Protein AF-A0A960TWD6-F1 (afdb_monomer_lite)

Radius of gyration: 22.75 Å; chains: 1; bounding box: 69×31×79 Å

Secondary structure (DSSP, 8-state):
------------S----HHHHHHHHHTT--HHHHHHHHHHHHHHHHHHHHTT-HHHHHHHHHHHHHHHHHHHHTB--TTT-TTSSSHHHHTT-BBSSSS---B-HHHHHHHHHHHHHHHHHHHHHHHS-TT------------------

Structure (mmCIF, N/CA/C/O backbone):
data_AF-A0A960TWD6-F1
#
_entry.id   AF-A0A960TWD6-F1
#
loop_
_atom_site.group_PDB
_atom_site.id
_atom_site.type_symbol
_atom_site.label_atom_id
_atom_site.label_alt_id
_atom_site.label_comp_id
_atom_site.label_asym_id
_atom_site.label_entity_id
_atom_site.label_seq_id
_atom_site.pdbx_PDB_ins_code
_atom_site.Cartn_x
_atom_site.Cartn_y
_atom_site.Cartn_z
_atom_site.occupancy
_atom_site.B_iso_or_equiv
_atom_site.auth_seq_id
_atom_site.auth_comp_id
_atom_site.auth_asym_id
_atom_site.auth_atom_id
_atom_site.pdbx_PDB_model_num
ATOM 1 N N . MET A 1 1 ? 44.270 4.615 -23.875 1.00 39.31 1 MET A N 1
ATOM 2 C CA . MET A 1 1 ? 43.101 4.707 -24.775 1.00 39.31 1 MET A CA 1
ATOM 3 C C . MET A 1 1 ? 41.849 4.810 -23.915 1.00 39.31 1 MET A C 1
ATOM 5 O O . MET A 1 1 ? 41.380 3.803 -23.404 1.00 39.31 1 MET A O 1
ATOM 9 N N . THR A 1 2 ? 41.386 6.029 -23.644 1.00 43.50 2 THR A N 1
ATOM 10 C CA . THR A 1 2 ? 40.203 6.303 -22.815 1.00 43.50 2 THR A CA 1
ATOM 11 C C . THR A 1 2 ? 38.961 6.312 -23.700 1.00 43.50 2 THR A C 1
ATOM 13 O O . THR A 1 2 ? 38.831 7.115 -24.619 1.00 43.50 2 THR A O 1
ATOM 16 N N . ASN A 1 3 ? 38.069 5.356 -23.457 1.00 44.94 3 ASN A N 1
ATOM 17 C CA . ASN A 1 3 ? 36.861 5.142 -24.242 1.00 44.94 3 ASN A CA 1
ATOM 18 C C . ASN A 1 3 ? 35.744 6.076 -23.737 1.00 44.94 3 ASN A C 1
ATOM 20 O O . ASN A 1 3 ? 34.896 5.674 -22.943 1.00 44.94 3 ASN A O 1
ATOM 24 N N . SER A 1 4 ? 35.778 7.345 -24.151 1.00 49.03 4 SER A N 1
ATOM 25 C CA . SER A 1 4 ? 34.688 8.295 -23.904 1.00 49.03 4 SER A CA 1
ATOM 26 C C . SER A 1 4 ? 33.572 8.065 -24.916 1.00 49.03 4 SER A C 1
ATOM 28 O O . SER A 1 4 ? 33.655 8.511 -26.058 1.00 49.03 4 SER A O 1
ATOM 30 N N . ARG A 1 5 ? 32.508 7.376 -24.497 1.00 37.62 5 ARG A N 1
ATOM 31 C CA . ARG A 1 5 ? 31.254 7.368 -25.258 1.00 37.62 5 ARG A CA 1
ATOM 32 C C . ARG A 1 5 ? 30.507 8.686 -25.017 1.00 37.62 5 ARG A C 1
ATOM 34 O O . ARG A 1 5 ? 30.364 9.081 -23.858 1.00 37.62 5 ARG A O 1
ATOM 41 N N . PRO A 1 6 ? 30.005 9.358 -26.065 1.00 44.00 6 PRO A N 1
ATOM 42 C CA . PRO A 1 6 ? 29.188 10.550 -25.901 1.00 44.00 6 PRO A CA 1
ATOM 43 C C . PRO A 1 6 ? 27.849 10.171 -25.258 1.00 44.00 6 PRO A C 1
ATOM 45 O O . PRO A 1 6 ? 27.172 9.242 -25.700 1.00 44.00 6 PRO A O 1
ATOM 48 N N . ARG A 1 7 ? 27.466 10.889 -24.199 1.00 39.75 7 ARG A N 1
ATOM 49 C CA . ARG A 1 7 ? 26.112 10.817 -23.644 1.00 39.75 7 ARG A CA 1
ATOM 50 C C . ARG A 1 7 ? 25.201 11.646 -24.542 1.00 39.75 7 ARG A C 1
ATOM 52 O O . ARG A 1 7 ? 25.320 12.866 -24.583 1.00 39.75 7 ARG A O 1
ATOM 59 N N . ILE A 1 8 ? 24.321 10.972 -25.274 1.00 36.53 8 ILE A N 1
ATOM 60 C CA . ILE A 1 8 ? 23.234 11.615 -26.010 1.00 36.53 8 ILE A CA 1
ATOM 61 C C . ILE A 1 8 ? 22.225 12.095 -24.965 1.00 36.53 8 ILE A C 1
ATOM 63 O O . ILE A 1 8 ? 21.511 11.294 -24.366 1.00 36.53 8 ILE A O 1
ATOM 67 N N . GLY A 1 9 ? 22.226 13.401 -24.700 1.00 37.97 9 GLY A N 1
ATOM 68 C CA . GLY A 1 9 ? 21.193 14.057 -23.910 1.00 37.97 9 GLY A CA 1
ATOM 69 C C . GLY A 1 9 ? 19.891 14.061 -24.701 1.00 37.97 9 GLY A C 1
ATOM 70 O O . GLY A 1 9 ? 19.792 14.710 -25.740 1.00 37.97 9 GLY A O 1
ATOM 71 N N . MET A 1 10 ? 18.907 13.308 -24.222 1.00 35.38 10 MET A N 1
ATOM 72 C CA . MET A 1 10 ? 17.555 13.311 -24.763 1.00 35.38 10 MET A CA 1
ATOM 73 C C . MET A 1 10 ? 16.863 14.606 -24.314 1.00 35.38 10 MET A C 1
ATOM 75 O O . MET A 1 10 ? 16.332 14.703 -23.213 1.00 35.38 10 MET A O 1
ATOM 79 N N . LEU A 1 11 ? 16.933 15.633 -25.161 1.00 43.56 11 LEU A N 1
ATOM 80 C CA . LEU A 1 11 ? 16.150 16.862 -25.043 1.00 43.56 11 LEU A CA 1
ATOM 81 C C . LEU A 1 11 ? 14.730 16.577 -25.544 1.00 43.56 11 LEU A C 1
ATOM 83 O O . LEU A 1 11 ? 14.501 16.514 -26.750 1.00 43.56 11 LEU A O 1
ATOM 87 N N . GLY A 1 12 ? 13.775 16.390 -24.633 1.00 34.56 12 GLY A N 1
ATOM 88 C CA . GLY A 1 12 ? 12.375 16.217 -25.014 1.00 34.56 12 GLY A CA 1
ATOM 89 C C . GLY A 1 12 ? 11.406 16.131 -23.837 1.00 34.56 12 GLY A C 1
ATOM 90 O O . GLY A 1 12 ? 11.246 15.067 -23.260 1.00 34.56 12 GLY A O 1
ATOM 91 N N . ALA A 1 13 ? 10.724 17.254 -23.581 1.00 38.16 13 ALA A N 1
ATOM 92 C CA . ALA A 1 13 ? 9.470 17.420 -22.835 1.00 38.16 13 ALA A CA 1
ATOM 93 C C . ALA A 1 13 ? 9.457 17.127 -21.314 1.00 38.16 13 ALA A C 1
ATOM 95 O O . ALA A 1 13 ? 9.292 15.997 -20.873 1.00 38.16 13 ALA A O 1
ATOM 96 N N . GLY A 1 14 ? 9.463 18.211 -20.524 1.00 36.97 14 GLY A N 1
ATOM 97 C CA . GLY A 1 14 ? 8.966 18.237 -19.142 1.00 36.97 14 GLY A CA 1
ATOM 98 C C . GLY A 1 14 ? 10.048 18.486 -18.095 1.00 36.97 14 GLY A C 1
ATOM 99 O O . GLY A 1 14 ? 10.705 17.560 -17.639 1.00 36.97 14 GLY A O 1
ATOM 100 N N . PHE A 1 15 ? 10.207 19.745 -17.679 1.00 37.00 15 PHE A N 1
ATOM 101 C CA . PHE A 1 15 ? 11.038 20.145 -16.540 1.00 37.00 15 PHE A CA 1
ATOM 102 C C . PHE A 1 15 ? 10.472 19.577 -15.223 1.00 37.00 15 PHE A C 1
ATOM 104 O O . PHE A 1 15 ? 9.804 20.275 -14.468 1.00 37.00 15 PHE A O 1
ATOM 111 N N . ILE A 1 16 ? 10.763 18.315 -14.918 1.00 46.84 16 ILE A N 1
ATOM 112 C CA . ILE A 1 16 ? 10.910 17.866 -13.534 1.00 46.84 16 ILE A CA 1
ATOM 113 C C . ILE A 1 16 ? 12.417 17.835 -13.308 1.00 46.84 16 ILE A C 1
ATOM 115 O O . ILE A 1 16 ? 13.098 16.917 -13.748 1.00 46.84 16 ILE A O 1
ATOM 119 N N . SER A 1 17 ? 12.937 18.914 -12.719 1.00 42.31 17 SER A N 1
ATOM 120 C CA . SER A 1 17 ? 14.355 19.067 -12.372 1.00 42.31 17 SER A CA 1
ATOM 121 C C . SER A 1 17 ? 14.893 17.802 -11.693 1.00 42.31 17 SER A C 1
ATOM 123 O O . SER A 1 17 ? 14.213 17.244 -10.829 1.00 42.31 17 SER A O 1
ATOM 125 N N . ASP A 1 18 ? 16.121 17.388 -12.020 1.00 46.88 18 ASP A N 1
ATOM 126 C CA . ASP A 1 18 ? 16.826 16.258 -11.389 1.00 46.88 18 ASP A CA 1
ATOM 127 C C . ASP A 1 18 ? 16.836 16.346 -9.846 1.00 46.88 18 ASP A C 1
ATOM 129 O O . ASP A 1 18 ? 16.902 15.327 -9.153 1.00 46.88 18 ASP A O 1
ATOM 133 N N . TYR A 1 19 ? 16.679 17.552 -9.285 1.00 42.12 19 TYR A N 1
ATOM 134 C CA . TYR A 1 19 ? 16.496 17.797 -7.849 1.00 42.12 19 TYR A CA 1
ATOM 135 C C . TYR A 1 19 ? 15.191 17.223 -7.274 1.00 42.12 19 TYR A C 1
ATOM 137 O O . TYR A 1 19 ? 15.162 16.787 -6.126 1.00 42.12 19 TYR A O 1
ATOM 145 N N . HIS A 1 20 ? 14.105 17.192 -8.046 1.00 54.78 20 HIS A N 1
ATOM 146 C CA . HIS A 1 20 ? 12.841 16.595 -7.612 1.00 54.78 20 HIS A CA 1
ATOM 147 C C . HIS A 1 20 ? 12.889 15.068 -7.659 1.00 54.78 20 HIS A C 1
ATOM 149 O O . HIS A 1 20 ? 12.340 14.415 -6.777 1.00 54.78 20 HIS A O 1
ATOM 155 N N . LEU A 1 21 ? 13.568 14.496 -8.656 1.00 53.09 21 LEU A N 1
ATOM 156 C CA . LEU A 1 21 ? 13.713 13.045 -8.800 1.00 53.09 21 LEU A CA 1
ATOM 157 C C . LEU A 1 21 ? 14.619 12.471 -7.701 1.00 53.09 21 LEU A C 1
ATOM 159 O O . LEU A 1 21 ? 14.235 11.522 -7.018 1.00 53.09 21 LEU A O 1
ATOM 163 N N . SER A 1 22 ? 15.771 13.110 -7.470 1.00 55.69 22 SER A N 1
ATOM 164 C CA . SER A 1 22 ? 16.664 12.776 -6.354 1.00 55.69 22 SER A CA 1
ATOM 165 C C . SER A 1 22 ? 15.997 13.022 -5.002 1.00 55.69 22 SER A C 1
ATOM 167 O O . SER A 1 22 ? 16.068 12.154 -4.138 1.00 55.69 22 SER A O 1
ATOM 169 N N . GLY A 1 23 ? 15.263 14.128 -4.842 1.00 59.22 23 GLY A N 1
ATOM 170 C CA . GLY A 1 23 ? 14.480 14.414 -3.641 1.00 59.22 23 GLY A CA 1
ATOM 171 C C . GLY A 1 23 ? 13.393 13.375 -3.348 1.00 59.22 23 GLY A C 1
ATOM 172 O O . GLY A 1 23 ? 13.203 13.023 -2.192 1.00 59.22 23 GLY A O 1
ATOM 173 N N . LEU A 1 24 ? 12.716 12.827 -4.364 1.00 57.75 24 LEU A N 1
ATOM 174 C CA . LEU A 1 24 ? 11.712 11.765 -4.190 1.00 57.75 24 LEU A CA 1
ATOM 175 C C . LEU A 1 24 ? 12.337 10.443 -3.726 1.00 57.75 24 LEU A C 1
ATOM 177 O O . LEU A 1 24 ? 11.789 9.785 -2.842 1.00 57.75 24 LEU A O 1
ATOM 181 N N . GLN A 1 25 ? 13.495 10.072 -4.277 1.00 58.44 25 GLN A N 1
ATOM 182 C CA . GLN A 1 25 ? 14.250 8.911 -3.796 1.00 58.44 25 GLN A CA 1
ATOM 183 C C . GLN A 1 25 ? 14.798 9.140 -2.382 1.00 58.44 25 GLN A C 1
ATOM 185 O O . GLN A 1 25 ? 14.635 8.281 -1.521 1.00 58.44 25 GLN A O 1
ATOM 190 N N . GLN A 1 26 ? 15.365 10.317 -2.095 1.00 59.28 26 GLN A N 1
ATOM 191 C CA . GLN A 1 26 ? 15.853 10.673 -0.755 1.00 59.28 26 GLN A CA 1
ATOM 192 C C . GLN A 1 26 ? 14.730 10.773 0.284 1.00 59.28 26 GLN A C 1
ATOM 194 O O . GLN A 1 26 ? 14.943 10.444 1.448 1.00 59.28 26 GLN A O 1
ATOM 199 N N . ALA A 1 27 ? 13.525 11.170 -0.133 1.00 58.97 27 ALA A N 1
ATOM 200 C CA . ALA A 1 27 ? 12.320 11.160 0.693 1.00 58.97 27 ALA A CA 1
ATOM 201 C C . ALA A 1 27 ? 11.761 9.744 0.924 1.00 58.97 27 ALA A C 1
ATOM 203 O O . ALA A 1 27 ? 10.777 9.584 1.647 1.00 58.97 27 ALA A O 1
ATOM 204 N N . GLY A 1 28 ? 12.369 8.711 0.328 1.00 61.47 28 GLY A N 1
ATOM 205 C CA . GLY A 1 28 ? 11.977 7.320 0.514 1.00 61.47 28 GLY A CA 1
ATOM 206 C C . GLY A 1 28 ? 10.675 6.951 -0.194 1.00 61.47 28 GLY A C 1
ATOM 207 O O . GLY A 1 28 ? 9.948 6.091 0.305 1.00 61.47 28 GLY A O 1
ATOM 208 N N . ALA A 1 29 ? 10.368 7.572 -1.342 1.00 75.62 29 ALA A N 1
ATOM 209 C CA . ALA A 1 29 ? 9.219 7.227 -2.187 1.00 75.62 29 ALA A CA 1
ATOM 210 C C . ALA A 1 29 ? 9.414 5.894 -2.945 1.00 75.62 29 ALA A C 1
ATOM 212 O O . ALA A 1 29 ? 9.078 5.775 -4.122 1.00 75.62 29 ALA A O 1
ATOM 213 N N . GLU A 1 30 ? 9.980 4.893 -2.277 1.00 88.44 30 GLU A N 1
ATOM 214 C CA . GLU A 1 30 ? 10.197 3.553 -2.807 1.00 88.44 30 GLU A CA 1
ATOM 215 C C . GLU A 1 30 ? 8.997 2.659 -2.487 1.00 88.44 30 GLU A C 1
ATOM 217 O O . GLU A 1 30 ? 8.461 2.658 -1.372 1.00 88.44 30 GLU A O 1
ATOM 222 N N . THR A 1 31 ? 8.578 1.866 -3.468 1.00 91.31 31 THR A N 1
ATOM 223 C CA . THR A 1 31 ? 7.394 1.01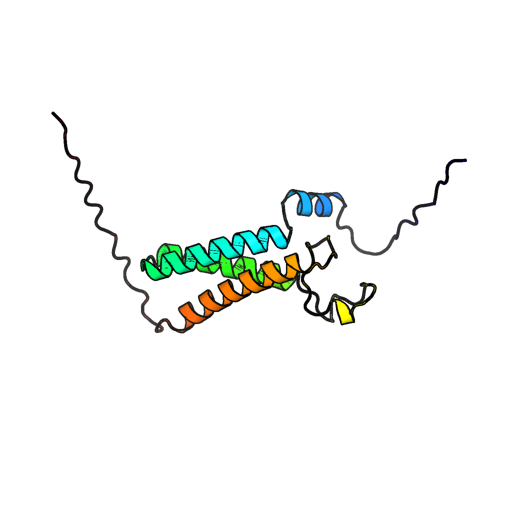7 -3.359 1.00 91.31 31 THR A CA 1
ATOM 224 C C . THR A 1 31 ? 7.586 -0.106 -2.353 1.00 91.31 31 THR A C 1
ATOM 226 O O . THR A 1 31 ? 6.673 -0.379 -1.579 1.00 91.31 31 THR A O 1
ATOM 229 N N . THR A 1 32 ? 8.767 -0.724 -2.304 1.00 92.38 32 THR A N 1
ATOM 230 C CA . THR A 1 32 ? 9.018 -1.867 -1.413 1.00 92.38 32 THR A CA 1
ATOM 231 C C . THR A 1 32 ? 8.984 -1.476 0.066 1.00 92.38 32 THR A C 1
ATOM 233 O O . THR A 1 32 ? 8.180 -2.057 0.792 1.00 92.38 32 THR A O 1
ATOM 236 N N . PRO A 1 33 ? 9.726 -0.453 0.541 1.00 93.56 33 PRO A N 1
ATOM 237 C CA . PRO A 1 33 ? 9.589 0.021 1.918 1.00 93.56 33 PRO A CA 1
ATOM 238 C C . PRO A 1 33 ? 8.168 0.472 2.266 1.00 93.56 33 PRO A C 1
ATOM 240 O O . PRO A 1 33 ? 7.704 0.218 3.378 1.00 93.56 33 PRO A O 1
ATOM 243 N N . ALA A 1 34 ? 7.459 1.128 1.339 1.00 94.56 34 ALA A N 1
ATOM 244 C CA . ALA A 1 34 ? 6.065 1.510 1.554 1.00 94.56 34 ALA A CA 1
ATOM 245 C C . ALA A 1 34 ? 5.163 0.278 1.725 1.00 94.56 34 ALA A C 1
ATOM 247 O O . ALA A 1 34 ? 4.377 0.222 2.671 1.00 94.56 34 ALA A O 1
ATOM 248 N N . ALA A 1 35 ? 5.310 -0.730 0.864 1.00 96.38 35 ALA A N 1
ATOM 249 C CA . ALA A 1 35 ? 4.558 -1.973 0.935 1.00 96.38 35 ALA A CA 1
ATOM 250 C C . ALA A 1 35 ? 4.862 -2.749 2.225 1.00 96.38 35 ALA A C 1
ATOM 252 O O . ALA A 1 35 ? 3.932 -3.028 2.973 1.00 96.38 35 ALA A O 1
ATOM 253 N N . SER A 1 36 ? 6.132 -2.972 2.581 1.00 96.25 36 SER A N 1
ATOM 254 C CA . SER A 1 36 ? 6.498 -3.668 3.827 1.00 96.25 36 SER A CA 1
ATOM 255 C C . SER A 1 36 ? 5.997 -2.944 5.085 1.00 96.25 36 SER A C 1
ATOM 257 O O . SER A 1 36 ? 5.511 -3.576 6.020 1.00 96.25 36 SER A O 1
ATOM 259 N N . ARG A 1 37 ? 6.043 -1.603 5.124 1.00 97.25 37 ARG A N 1
ATOM 260 C CA . ARG A 1 37 ? 5.428 -0.835 6.226 1.00 97.25 37 ARG A CA 1
ATOM 261 C C . ARG A 1 37 ? 3.913 -1.001 6.249 1.00 97.25 37 ARG A C 1
ATOM 263 O O . ARG A 1 37 ? 3.326 -1.052 7.326 1.00 97.25 37 ARG A O 1
ATOM 270 N N . THR A 1 38 ? 3.284 -1.099 5.083 1.00 98.06 38 THR A N 1
ATOM 271 C CA . THR A 1 38 ? 1.838 -1.319 4.969 1.00 98.06 38 THR A CA 1
ATOM 272 C C . THR A 1 38 ? 1.444 -2.701 5.474 1.00 98.06 38 THR A C 1
ATOM 274 O O . THR A 1 38 ? 0.419 -2.807 6.132 1.00 98.06 38 THR A O 1
ATOM 277 N N . GLU A 1 39 ? 2.264 -3.735 5.270 1.00 97.62 39 GLU A N 1
ATOM 278 C CA . GLU A 1 39 ? 2.044 -5.066 5.860 1.00 97.62 39 GLU A CA 1
ATOM 279 C C . GLU A 1 39 ? 1.966 -4.992 7.389 1.00 97.62 39 GLU A C 1
ATOM 281 O O . GLU A 1 39 ? 0.995 -5.449 7.993 1.00 97.62 39 GLU A O 1
ATOM 286 N N . ALA A 1 40 ? 2.951 -4.342 8.016 1.00 98.00 40 ALA A N 1
ATOM 287 C CA . ALA A 1 40 ? 2.961 -4.135 9.463 1.00 98.00 40 ALA A CA 1
ATOM 288 C C . ALA A 1 40 ? 1.781 -3.263 9.927 1.00 98.00 40 ALA A C 1
ATOM 290 O O . ALA A 1 40 ? 1.166 -3.530 10.958 1.00 98.00 40 ALA A O 1
ATOM 291 N N . THR A 1 41 ? 1.434 -2.237 9.147 1.00 98.44 41 THR A N 1
ATOM 292 C CA . THR A 1 41 ? 0.305 -1.340 9.439 1.00 98.44 41 THR A CA 1
ATOM 293 C C . THR A 1 41 ? -1.031 -2.086 9.354 1.00 98.44 41 THR A C 1
ATOM 295 O O . THR A 1 41 ? -1.892 -1.892 10.206 1.00 98.44 41 THR A O 1
ATOM 298 N N . ALA A 1 42 ? -1.194 -2.992 8.389 1.00 98.44 42 ALA A N 1
ATOM 299 C CA . ALA A 1 42 ? -2.368 -3.852 8.275 1.00 98.44 42 ALA A CA 1
ATOM 300 C C . ALA A 1 42 ? -2.464 -4.838 9.450 1.00 98.44 42 ALA A C 1
ATOM 302 O O . ALA A 1 42 ? -3.541 -5.019 10.003 1.00 98.44 42 ALA A O 1
ATOM 303 N N . ALA A 1 43 ? -1.345 -5.401 9.912 1.00 98.25 43 ALA A N 1
ATOM 304 C CA . ALA A 1 43 ? -1.346 -6.217 11.128 1.00 98.25 43 ALA A CA 1
ATOM 305 C C . ALA A 1 43 ? -1.748 -5.404 12.378 1.00 98.25 43 ALA A C 1
ATOM 307 O O . ALA A 1 43 ? -2.479 -5.893 13.238 1.00 98.25 43 ALA A O 1
ATOM 308 N N . ALA A 1 44 ? -1.317 -4.140 12.472 1.00 98.38 44 ALA A N 1
ATOM 309 C CA . ALA A 1 44 ? -1.745 -3.238 13.541 1.00 98.38 44 ALA A CA 1
ATOM 310 C C . ALA A 1 44 ? -3.243 -2.889 13.454 1.00 98.38 44 ALA A C 1
ATOM 312 O O . ALA A 1 44 ? -3.894 -2.730 14.488 1.00 98.38 44 ALA A O 1
ATOM 313 N N . TYR A 1 45 ? -3.797 -2.798 12.241 1.00 98.50 45 TYR A N 1
ATOM 314 C CA . TYR A 1 45 ? -5.237 -2.656 12.025 1.00 98.50 45 TYR A CA 1
ATOM 315 C C . TYR A 1 45 ? -5.992 -3.879 12.546 1.00 98.50 45 TYR A C 1
ATOM 317 O O . TYR A 1 45 ? -6.914 -3.724 13.344 1.00 98.50 45 TYR A O 1
ATOM 325 N N . ASP A 1 46 ? -5.553 -5.081 12.160 1.00 97.88 46 ASP A N 1
ATOM 326 C CA . ASP A 1 46 ? -6.154 -6.348 12.592 1.00 97.88 46 ASP A CA 1
ATOM 327 C C . ASP A 1 46 ? -6.158 -6.454 14.137 1.00 97.88 46 ASP A C 1
ATOM 329 O O . ASP A 1 46 ? -7.149 -6.871 14.741 1.00 97.88 46 ASP A O 1
ATOM 333 N N . LEU A 1 47 ? -5.094 -5.983 14.805 1.00 98.25 47 LEU A N 1
ATOM 334 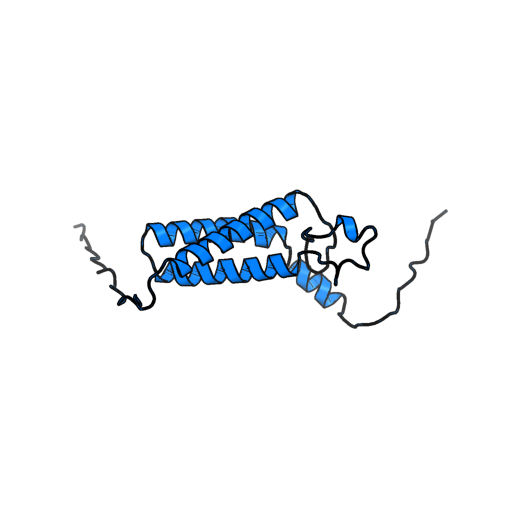C CA . LEU A 1 47 ? -5.035 -5.896 16.269 1.00 98.25 47 LEU A CA 1
ATOM 335 C C . LEU A 1 47 ? -6.032 -4.881 16.852 1.00 98.25 47 LEU A C 1
ATOM 337 O O . LEU A 1 47 ? -6.683 -5.174 17.853 1.00 98.25 47 LEU A O 1
ATOM 341 N N . ALA A 1 48 ? -6.159 -3.693 16.255 1.00 97.56 48 ALA A N 1
ATOM 342 C CA . ALA A 1 48 ? -7.115 -2.686 16.715 1.00 97.56 48 ALA A CA 1
ATOM 343 C C . ALA A 1 48 ? -8.564 -3.192 16.613 1.00 97.56 48 ALA A C 1
ATOM 345 O O . ALA A 1 48 ? -9.341 -2.990 17.546 1.00 97.56 48 ALA A O 1
ATOM 346 N N . VAL A 1 49 ? -8.892 -3.912 15.532 1.00 96.44 49 VAL A N 1
ATOM 347 C CA . VAL A 1 49 ? -10.180 -4.603 15.361 1.00 96.44 49 VAL A CA 1
ATOM 348 C C . VAL A 1 49 ? -10.393 -5.633 16.468 1.00 96.44 49 VAL A C 1
ATOM 350 O O . VAL A 1 49 ? -11.416 -5.600 17.146 1.00 96.44 49 VAL A O 1
ATOM 353 N N . ALA A 1 50 ? -9.415 -6.514 16.702 1.00 96.69 50 ALA A N 1
ATOM 354 C CA . ALA A 1 50 ? -9.522 -7.564 17.715 1.00 96.69 50 ALA A CA 1
ATOM 355 C C . ALA A 1 50 ? -9.704 -7.016 19.145 1.00 96.69 50 ALA A C 1
ATOM 357 O O . ALA A 1 50 ? -10.330 -7.665 19.980 1.00 96.69 50 ALA A O 1
ATOM 358 N N . LEU A 1 51 ? -9.169 -5.824 19.426 1.00 96.94 51 LEU A N 1
ATOM 359 C CA . LEU A 1 51 ? -9.308 -5.135 20.712 1.00 96.94 51 LEU A CA 1
ATOM 360 C C . LEU A 1 51 ? -10.572 -4.265 20.818 1.00 96.94 51 LEU A C 1
ATOM 362 O O . LEU A 1 51 ? -10.819 -3.701 21.883 1.00 96.94 51 LEU A O 1
ATOM 366 N N . GLY A 1 52 ? -11.346 -4.108 19.739 1.00 95.19 52 GLY A N 1
ATOM 367 C CA . GLY A 1 52 ? -12.479 -3.179 19.693 1.00 95.19 52 GLY A CA 1
ATOM 368 C C . GLY A 1 52 ? -12.074 -1.700 19.793 1.00 95.19 52 GLY A C 1
ATOM 369 O O . GLY A 1 52 ? -12.895 -0.857 20.151 1.00 95.19 52 GLY A O 1
ATOM 370 N N . ASP A 1 53 ? -10.814 -1.356 19.497 1.00 96.50 53 ASP A N 1
ATOM 371 C CA . ASP A 1 53 ? -10.331 0.028 19.528 1.00 96.50 53 ASP A CA 1
ATOM 372 C C . ASP A 1 53 ? -10.682 0.743 18.224 1.00 96.50 53 ASP A C 1
ATOM 374 O O . ASP A 1 53 ? -9.862 0.896 17.313 1.00 96.50 53 ASP A O 1
ATOM 378 N N . GLU A 1 54 ? -11.921 1.217 18.143 1.00 93.94 54 GLU A N 1
ATOM 379 C CA . GLU A 1 54 ? -12.439 1.847 16.931 1.00 93.94 54 GLU A CA 1
ATOM 380 C C . GLU A 1 54 ? -11.661 3.101 16.505 1.00 93.94 54 GLU A C 1
ATOM 382 O O . GLU A 1 54 ? -11.609 3.452 15.322 1.00 93.94 54 GLU A O 1
ATOM 387 N N . LYS A 1 55 ? -11.079 3.839 17.461 1.00 95.38 55 LYS A N 1
ATOM 388 C CA . LYS A 1 55 ? -10.321 5.055 17.143 1.00 95.38 55 LYS A CA 1
ATOM 389 C C . LYS A 1 55 ? -9.056 4.680 16.381 1.00 95.38 55 LYS A C 1
ATOM 391 O O . LYS A 1 55 ? -8.779 5.284 15.342 1.00 95.38 55 LYS A O 1
ATOM 396 N N . ARG A 1 56 ? -8.298 3.700 16.886 1.00 96.19 56 ARG A N 1
ATOM 397 C CA . ARG A 1 56 ? -7.095 3.204 16.208 1.00 96.19 56 ARG A CA 1
ATOM 398 C C . ARG A 1 56 ? -7.448 2.469 14.925 1.00 96.19 56 ARG A C 1
ATOM 400 O O . ARG A 1 56 ? -6.802 2.722 13.916 1.00 96.19 56 ARG A O 1
ATOM 407 N N . GLU A 1 57 ? -8.501 1.656 14.930 1.00 96.50 57 GLU A N 1
ATOM 408 C CA . GLU A 1 57 ? -9.025 0.988 13.737 1.00 96.50 57 GLU A CA 1
ATOM 409 C C . GLU A 1 57 ? -9.233 1.991 12.590 1.00 96.50 57 GLU A C 1
ATOM 411 O O . GLU A 1 57 ? -8.697 1.808 11.495 1.00 96.50 57 GLU A O 1
ATOM 416 N N . ARG A 1 58 ? -9.968 3.085 12.834 1.00 95.69 58 ARG A N 1
ATOM 417 C CA . ARG A 1 58 ? -10.246 4.105 11.811 1.00 95.69 58 ARG A CA 1
ATOM 418 C C . ARG A 1 58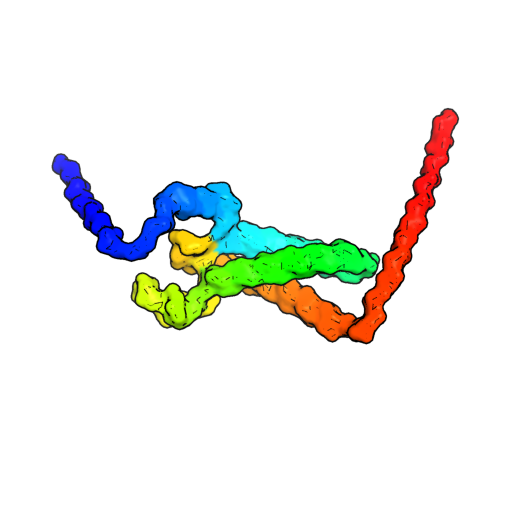 ? -8.962 4.724 11.259 1.00 95.69 58 ARG A C 1
ATOM 420 O O . ARG A 1 58 ? -8.740 4.679 10.051 1.00 95.69 58 ARG A O 1
ATOM 427 N N . VAL A 1 59 ? -8.101 5.232 12.143 1.00 97.75 59 VAL A N 1
ATOM 428 C CA . VAL A 1 59 ? -6.863 5.931 11.757 1.00 97.75 59 VAL A CA 1
ATOM 429 C C . VAL A 1 59 ? -5.901 5.008 11.007 1.00 97.75 59 VAL A C 1
ATOM 431 O O . VAL A 1 59 ? -5.368 5.383 9.964 1.00 97.75 59 VAL A O 1
ATOM 434 N N . ILE A 1 60 ? -5.682 3.796 11.519 1.00 98.50 60 ILE A N 1
ATOM 435 C CA . ILE A 1 60 ? -4.769 2.833 10.902 1.00 98.50 60 ILE A CA 1
ATOM 436 C C . ILE A 1 60 ? -5.353 2.344 9.573 1.00 98.50 60 ILE A C 1
ATOM 438 O O . ILE A 1 60 ? -4.629 2.275 8.584 1.00 98.50 60 ILE A O 1
ATOM 442 N N . GLY A 1 61 ? -6.660 2.071 9.513 1.00 98.12 61 GLY A N 1
ATOM 443 C CA . GLY A 1 61 ? -7.325 1.644 8.283 1.00 98.12 61 GLY A CA 1
ATOM 444 C C . GLY A 1 61 ? -7.198 2.683 7.169 1.00 98.12 61 GLY A C 1
ATOM 445 O O . GLY A 1 61 ? -6.873 2.330 6.038 1.00 98.12 61 GLY A O 1
ATOM 446 N N . ASP A 1 62 ? -7.355 3.971 7.484 1.00 98.25 62 ASP A N 1
ATOM 447 C CA . ASP A 1 62 ? -7.156 5.042 6.502 1.00 98.25 62 ASP A CA 1
ATOM 448 C C . ASP A 1 62 ? -5.702 5.088 6.007 1.00 98.25 62 ASP A C 1
ATOM 450 O O . ASP A 1 62 ? -5.462 5.223 4.804 1.00 98.25 62 ASP A O 1
ATOM 454 N N . ALA A 1 63 ? -4.728 4.898 6.904 1.00 98.19 63 ALA A N 1
ATOM 455 C CA . ALA A 1 63 ? -3.316 4.822 6.535 1.00 98.19 63 ALA A CA 1
ATOM 456 C C . ALA A 1 63 ? -3.018 3.631 5.603 1.00 98.19 63 ALA A C 1
ATOM 458 O O . ALA A 1 63 ? -2.329 3.807 4.594 1.00 98.19 63 ALA A O 1
ATOM 459 N N . VAL A 1 64 ? -3.578 2.446 5.884 1.00 98.62 64 VAL A N 1
ATOM 460 C CA . VAL A 1 64 ? -3.455 1.261 5.013 1.00 98.62 64 VAL A CA 1
ATOM 461 C C . VAL A 1 64 ? -4.019 1.555 3.623 1.00 98.62 64 VAL A C 1
ATOM 463 O O . VAL A 1 64 ? -3.351 1.291 2.622 1.00 98.62 64 VAL A O 1
ATOM 466 N N . LEU A 1 65 ? -5.219 2.137 3.533 1.00 98.56 65 LEU A N 1
ATOM 467 C CA . LEU A 1 65 ? -5.862 2.426 2.247 1.00 98.56 65 LEU A CA 1
ATOM 468 C C . LEU A 1 65 ? -5.109 3.493 1.441 1.00 98.56 65 LEU A C 1
ATOM 470 O O . LEU A 1 65 ? -4.971 3.364 0.221 1.00 98.56 65 LEU A O 1
ATOM 474 N N . MET A 1 66 ? -4.562 4.517 2.104 1.00 98.06 66 MET A N 1
ATOM 475 C CA . MET A 1 66 ? -3.700 5.505 1.450 1.00 98.06 66 MET A CA 1
ATOM 476 C C . MET A 1 66 ? -2.438 4.863 0.869 1.00 98.06 66 MET A C 1
ATOM 478 O O . MET A 1 66 ? -2.070 5.146 -0.275 1.00 98.06 66 MET A O 1
ATOM 482 N N . ALA A 1 67 ? -1.799 3.961 1.614 1.00 97.00 67 ALA A N 1
ATOM 483 C CA . ALA A 1 67 ? -0.621 3.257 1.128 1.00 97.00 67 ALA A CA 1
ATOM 484 C C . ALA A 1 67 ? -0.956 2.280 -0.015 1.00 97.00 67 ALA A C 1
ATOM 486 O O . ALA A 1 67 ? -0.238 2.236 -1.014 1.00 97.00 67 ALA A O 1
ATOM 487 N N . CYS A 1 68 ? -2.097 1.585 0.052 1.00 98.25 68 CYS A N 1
ATOM 488 C CA . CYS A 1 68 ? -2.595 0.753 -1.049 1.00 98.25 68 CYS A CA 1
ATOM 489 C C . CYS A 1 68 ? -2.783 1.570 -2.333 1.00 98.25 68 CYS A C 1
ATOM 491 O O . CYS A 1 68 ? -2.389 1.131 -3.413 1.00 98.25 68 CYS A O 1
ATOM 493 N N . ARG A 1 69 ? -3.316 2.793 -2.230 1.00 97.38 69 ARG A N 1
ATOM 494 C CA . ARG A 1 69 ? -3.427 3.705 -3.376 1.00 97.38 69 ARG A CA 1
ATOM 495 C C . ARG A 1 69 ? -2.060 4.065 -3.959 1.00 97.38 69 ARG A C 1
ATOM 497 O O . ARG A 1 69 ? -1.911 4.071 -5.180 1.00 97.38 69 ARG A O 1
ATOM 504 N N . PHE A 1 70 ? -1.066 4.340 -3.116 1.00 95.69 70 PHE A N 1
ATOM 505 C CA . PHE A 1 70 ? 0.305 4.586 -3.571 1.00 95.69 70 PHE A CA 1
ATOM 506 C C . PHE A 1 70 ? 0.893 3.374 -4.313 1.00 95.69 70 PHE A C 1
ATOM 508 O O . PHE A 1 70 ? 1.462 3.540 -5.392 1.00 95.69 70 PHE A O 1
ATOM 515 N N . ILE A 1 71 ? 0.702 2.160 -3.790 1.00 96.62 71 ILE A N 1
ATOM 516 C CA . ILE A 1 71 ? 1.154 0.915 -4.430 1.00 96.62 71 ILE A CA 1
ATOM 517 C C . ILE A 1 71 ? 0.463 0.724 -5.789 1.00 96.62 71 ILE A C 1
ATOM 519 O O . ILE A 1 71 ? 1.137 0.504 -6.793 1.00 96.62 71 ILE A O 1
ATOM 523 N N . MET A 1 72 ? -0.862 0.896 -5.859 1.00 96.50 72 MET A N 1
ATOM 524 C CA . MET A 1 72 ? -1.624 0.783 -7.111 1.00 96.50 72 MET A CA 1
ATOM 525 C C . MET A 1 72 ? -1.211 1.815 -8.168 1.00 96.50 72 MET A C 1
ATOM 527 O O . MET A 1 72 ? -1.257 1.516 -9.359 1.00 96.50 72 MET A O 1
ATOM 531 N N . ASN A 1 73 ? -0.787 3.014 -7.759 1.00 95.19 73 ASN A N 1
ATOM 532 C CA . ASN A 1 73 ? -0.258 4.036 -8.672 1.00 95.19 73 ASN A CA 1
ATOM 533 C C . ASN A 1 73 ? 1.136 3.691 -9.227 1.00 95.19 73 ASN A C 1
ATOM 535 O O . ASN A 1 73 ? 1.585 4.308 -10.191 1.00 95.19 73 ASN A O 1
ATOM 539 N N . ASN A 1 74 ? 1.830 2.728 -8.619 1.00 95.38 74 ASN A N 1
ATOM 540 C CA . ASN A 1 74 ? 3.109 2.199 -9.090 1.00 95.38 74 ASN A CA 1
ATOM 541 C C . ASN A 1 74 ? 2.959 0.864 -9.840 1.00 95.38 74 ASN A C 1
ATOM 543 O O . ASN A 1 74 ? 3.958 0.279 -10.255 1.00 95.38 74 ASN A O 1
ATOM 547 N N . GLN A 1 75 ? 1.731 0.388 -10.051 1.00 96.88 75 GLN A N 1
ATOM 548 C CA . GLN A 1 75 ? 1.466 -0.769 -10.894 1.00 96.88 75 GLN A CA 1
ATOM 549 C C . GLN A 1 75 ? 1.475 -0.368 -12.370 1.00 96.88 75 GLN A C 1
ATOM 551 O O . GLN A 1 75 ? 0.742 0.535 -12.775 1.00 96.88 75 GLN A O 1
ATOM 556 N N . TYR A 1 76 ? 2.250 -1.074 -13.189 1.00 97.00 76 TYR A N 1
ATOM 557 C CA . TYR A 1 76 ? 2.212 -0.922 -14.635 1.00 97.00 76 TYR A CA 1
ATOM 558 C C . TYR A 1 76 ? 0.876 -1.384 -15.203 1.00 97.00 76 TYR A C 1
ATOM 560 O O . TYR A 1 76 ? 0.421 -2.509 -14.987 1.00 97.00 76 TYR A O 1
ATOM 568 N N . ARG A 1 77 ? 0.282 -0.496 -15.993 1.00 95.75 77 ARG A N 1
ATOM 569 C CA . ARG A 1 77 ? -0.914 -0.739 -16.796 1.00 95.75 77 ARG A CA 1
ATOM 570 C C . ARG A 1 77 ? -0.587 -0.463 -18.256 1.00 95.75 77 ARG A C 1
ATOM 572 O O . ARG A 1 77 ? 0.423 0.185 -18.542 1.00 95.75 77 ARG A O 1
ATOM 579 N N . SER A 1 78 ? -1.437 -0.937 -19.160 1.00 93.38 78 SER A N 1
ATOM 580 C CA . SER A 1 78 ? -1.236 -0.787 -20.608 1.00 93.38 78 SER A CA 1
ATOM 581 C C . SER A 1 78 ? -1.004 0.669 -21.037 1.00 93.38 78 SER A C 1
ATOM 583 O O . SER A 1 78 ? -0.197 0.952 -21.916 1.00 93.38 78 SER A O 1
ATOM 585 N N . GLU A 1 79 ? -1.636 1.604 -20.333 1.00 93.12 79 GLU A N 1
ATOM 586 C CA . GLU A 1 79 ? -1.611 3.040 -20.580 1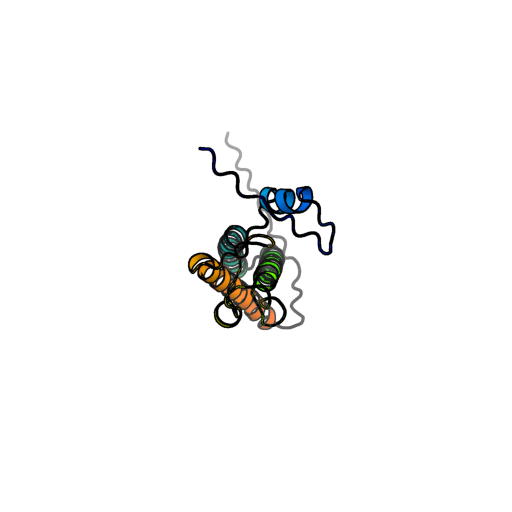.00 93.12 79 GLU A CA 1
ATOM 587 C C . GLU A 1 79 ? -0.262 3.682 -20.225 1.00 93.12 79 GLU A C 1
ATOM 589 O O . GLU A 1 79 ? 0.062 4.753 -20.733 1.00 93.12 79 GLU A O 1
ATOM 594 N N . ILE A 1 80 ? 0.528 3.047 -19.352 1.00 91.94 80 ILE A N 1
ATOM 595 C CA . ILE A 1 80 ? 1.778 3.606 -18.814 1.00 91.94 80 ILE A CA 1
ATOM 596 C C . ILE A 1 80 ? 2.993 2.693 -19.010 1.00 91.94 80 ILE A C 1
ATOM 598 O O . ILE A 1 80 ? 4.061 2.993 -18.487 1.00 91.94 80 ILE A O 1
ATOM 602 N N . SER A 1 81 ? 2.860 1.573 -19.725 1.00 94.94 81 SER A N 1
ATOM 603 C CA . SER A 1 81 ? 3.965 0.638 -19.980 1.00 94.94 81 SER A CA 1
ATOM 604 C C . SER A 1 81 ? 4.606 0.799 -21.362 1.00 94.94 81 SER A C 1
ATOM 606 O O . SER A 1 81 ? 5.657 0.211 -21.597 1.00 94.94 81 SER A O 1
ATOM 608 N N . TYR A 1 82 ? 4.037 1.617 -22.259 1.00 92.94 82 TYR A N 1
ATOM 609 C CA . TYR A 1 82 ? 4.429 1.723 -23.677 1.00 92.94 82 TYR A CA 1
ATOM 610 C C . TYR A 1 82 ? 5.905 2.082 -23.934 1.00 92.94 82 TYR A C 1
ATOM 612 O O . TYR A 1 82 ? 6.416 1.827 -25.021 1.00 92.94 82 TYR A O 1
ATOM 620 N N . PHE A 1 83 ? 6.591 2.687 -22.962 1.00 92.81 83 PHE A N 1
ATOM 621 C CA . PHE A 1 83 ? 8.005 3.061 -23.065 1.00 92.81 83 PHE A CA 1
ATOM 622 C C . PHE A 1 83 ? 8.968 1.972 -22.560 1.00 92.81 83 PHE A C 1
ATOM 624 O O . PHE A 1 83 ? 10.185 2.136 -22.649 1.00 92.81 83 PHE A O 1
ATOM 631 N N . LEU A 1 84 ? 8.452 0.879 -21.990 1.00 95.12 84 LEU A N 1
ATOM 632 C CA . LEU A 1 84 ? 9.269 -0.221 -21.488 1.00 95.12 84 LEU A CA 1
ATOM 633 C C . LEU A 1 84 ? 9.752 -1.121 -22.637 1.00 95.12 84 LEU A C 1
ATOM 635 O O . LEU A 1 84 ? 9.050 -1.271 -23.634 1.00 95.12 84 LEU A O 1
ATOM 639 N N . PRO A 1 85 ? 10.895 -1.818 -22.485 1.00 94.50 85 PRO A N 1
ATOM 640 C CA . PRO A 1 85 ? 11.385 -2.751 -23.504 1.00 94.50 85 PRO A CA 1
ATOM 641 C C . PRO A 1 85 ? 10.441 -3.928 -23.804 1.00 94.50 85 PRO A C 1
ATOM 643 O O . PRO A 1 85 ? 10.524 -4.527 -24.872 1.00 94.50 85 PRO A O 1
ATOM 646 N N . ALA A 1 86 ? 9.582 -4.297 -22.849 1.00 94.38 86 ALA A N 1
ATOM 647 C CA . ALA A 1 86 ? 8.631 -5.401 -22.967 1.00 94.38 86 ALA A CA 1
ATOM 648 C C . ALA A 1 86 ? 7.324 -5.065 -22.211 1.00 94.38 86 ALA A C 1
ATOM 650 O O . ALA A 1 86 ? 7.111 -5.586 -21.112 1.00 94.38 86 ALA A O 1
ATOM 651 N N . PRO A 1 87 ? 6.463 -4.183 -22.758 1.00 94.88 87 PRO A N 1
ATOM 652 C CA . PRO A 1 87 ? 5.275 -3.667 -22.068 1.00 94.88 87 PRO A CA 1
ATOM 653 C C . PRO A 1 87 ? 4.309 -4.773 -21.629 1.00 94.88 87 PRO A C 1
ATOM 655 O O . PRO A 1 87 ? 3.823 -4.745 -20.499 1.00 94.88 87 PRO A O 1
ATOM 658 N N . ASP A 1 88 ? 4.108 -5.787 -22.473 1.00 94.38 88 ASP A N 1
ATOM 659 C CA . ASP A 1 88 ? 3.199 -6.907 -22.197 1.00 94.38 88 ASP A CA 1
ATOM 660 C C . ASP A 1 88 ? 3.662 -7.758 -21.008 1.00 94.38 88 ASP A C 1
ATOM 662 O O . ASP A 1 88 ? 2.848 -8.289 -20.259 1.00 94.38 88 ASP A O 1
ATOM 666 N N . LYS A 1 89 ? 4.982 -7.861 -20.794 1.00 93.25 89 LYS A N 1
ATOM 667 C CA . LYS A 1 89 ? 5.559 -8.602 -19.660 1.00 93.25 89 LYS A CA 1
ATOM 668 C C . LYS A 1 89 ? 5.521 -7.814 -18.354 1.00 93.25 89 LYS A C 1
ATOM 670 O O . LYS A 1 89 ? 5.621 -8.411 -17.287 1.00 93.25 89 LYS A O 1
ATOM 675 N N . ALA A 1 90 ? 5.434 -6.489 -18.435 1.00 94.81 90 ALA A N 1
ATOM 676 C CA . ALA A 1 90 ? 5.376 -5.616 -17.271 1.00 94.81 90 ALA A CA 1
ATOM 677 C C . ALA A 1 90 ? 3.945 -5.425 -16.750 1.00 94.81 90 ALA A C 1
ATOM 679 O O . ALA A 1 90 ? 3.780 -4.938 -15.635 1.00 94.81 90 ALA A O 1
ATOM 680 N N . ALA A 1 91 ? 2.923 -5.791 -17.531 1.00 94.31 91 ALA A N 1
ATOM 681 C CA . ALA A 1 91 ? 1.521 -5.620 -17.172 1.00 94.31 91 ALA A CA 1
ATOM 682 C C . ALA A 1 91 ? 1.207 -6.210 -15.784 1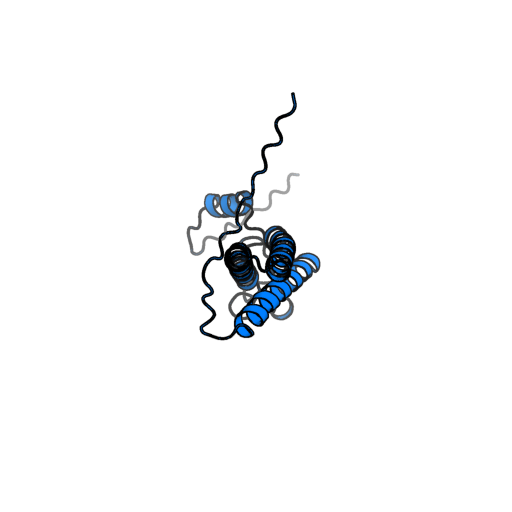.00 94.31 91 ALA A C 1
ATOM 684 O O . ALA A 1 91 ? 1.485 -7.375 -15.504 1.00 94.31 91 ALA A O 1
ATOM 685 N N . GLY A 1 92 ? 0.648 -5.383 -14.899 1.00 95.25 92 GLY A N 1
ATOM 686 C CA . GLY A 1 92 ? 0.323 -5.751 -13.521 1.00 95.25 92 GLY A CA 1
ATOM 687 C C . GLY A 1 92 ? 1.511 -5.765 -12.552 1.00 95.25 92 GLY A C 1
ATOM 688 O O . GLY A 1 92 ? 1.286 -5.802 -11.341 1.00 95.25 92 GLY A O 1
ATOM 689 N N . GLY A 1 93 ? 2.749 -5.690 -13.048 1.00 96.75 93 GLY A N 1
ATOM 690 C CA . GLY A 1 93 ? 3.955 -5.588 -12.233 1.00 96.75 93 GLY A CA 1
ATOM 691 C C . GLY A 1 93 ? 4.067 -4.236 -11.534 1.00 96.75 93 GLY A C 1
ATOM 692 O O . GLY A 1 93 ? 3.614 -3.214 -12.046 1.00 96.75 93 GLY A O 1
ATOM 693 N N . VAL A 1 94 ? 4.686 -4.224 -10.361 1.00 97.31 94 VAL A N 1
ATOM 694 C CA . VAL A 1 94 ? 4.866 -3.034 -9.532 1.00 97.31 94 VAL A CA 1
ATOM 695 C C . VAL A 1 94 ? 6.317 -2.572 -9.617 1.00 97.31 94 VAL A C 1
ATOM 697 O O . VAL A 1 94 ? 7.247 -3.350 -9.394 1.00 97.31 94 VAL A O 1
ATOM 700 N N . ARG A 1 95 ? 6.512 -1.298 -9.965 1.00 95.56 95 ARG A N 1
ATOM 701 C CA . ARG A 1 95 ? 7.844 -0.692 -10.095 1.00 95.56 95 ARG A CA 1
ATOM 702 C C . ARG A 1 95 ? 8.444 -0.331 -8.734 1.00 95.56 95 ARG A C 1
ATOM 704 O O . ARG A 1 95 ? 7.704 -0.034 -7.793 1.00 95.56 95 ARG A O 1
ATOM 711 N N . GLY A 1 96 ? 9.773 -0.303 -8.642 1.00 93.06 96 GLY A N 1
ATOM 712 C CA . GLY A 1 96 ? 10.515 0.013 -7.412 1.00 93.06 96 GLY A CA 1
ATOM 713 C C . GLY A 1 96 ? 10.228 1.403 -6.841 1.00 93.06 96 GLY A C 1
ATOM 714 O O . GLY A 1 96 ? 10.310 1.605 -5.633 1.00 93.06 96 GLY A O 1
ATOM 715 N N . GLY A 1 97 ? 9.796 2.342 -7.681 1.00 90.88 97 GLY A N 1
ATOM 716 C CA . GLY A 1 97 ? 9.284 3.645 -7.267 1.00 90.88 97 GLY A CA 1
ATOM 717 C C . GLY A 1 97 ? 8.952 4.526 -8.473 1.00 90.88 97 GLY A C 1
ATOM 718 O O . GLY A 1 97 ? 9.100 4.088 -9.612 1.00 90.88 97 GLY A O 1
ATOM 719 N N . PRO A 1 98 ? 8.551 5.792 -8.272 1.00 87.50 98 PRO A N 1
ATOM 720 C CA . PRO A 1 98 ? 8.154 6.687 -9.362 1.00 87.50 98 PRO A CA 1
ATOM 721 C C . PRO A 1 98 ? 9.210 6.876 -10.460 1.00 87.50 98 PRO A C 1
ATOM 723 O O . PRO A 1 98 ? 8.854 7.152 -11.603 1.00 87.50 98 PRO A O 1
ATOM 726 N N . VAL A 1 99 ? 10.490 6.722 -10.108 1.00 88.06 99 VAL A N 1
ATOM 727 C CA . VAL A 1 99 ? 11.649 6.921 -10.995 1.00 88.06 99 VAL A CA 1
ATOM 728 C C . VAL A 1 99 ? 12.460 5.642 -11.223 1.00 88.06 99 VAL A C 1
ATOM 730 O O . VAL A 1 99 ? 13.356 5.625 -12.061 1.00 88.06 99 VAL A O 1
ATOM 733 N N . ASP A 1 100 ? 12.147 4.574 -10.486 1.00 90.69 100 ASP A N 1
ATOM 734 C CA . ASP A 1 100 ? 12.775 3.264 -10.632 1.00 90.69 100 ASP A CA 1
ATOM 735 C C . ASP A 1 100 ? 11.799 2.319 -11.330 1.00 90.69 100 ASP A C 1
ATOM 737 O O . ASP A 1 100 ? 10.863 1.800 -10.721 1.00 90.69 100 ASP A O 1
ATOM 741 N N . ASN A 1 101 ? 12.041 2.101 -12.622 1.00 93.06 101 ASN A N 1
ATOM 742 C CA . ASN A 1 101 ? 11.235 1.228 -13.472 1.00 93.06 101 ASN A CA 1
ATOM 743 C C . ASN A 1 101 ? 11.554 -0.268 -13.291 1.00 93.06 101 ASN A C 1
ATOM 745 O O . ASN A 1 101 ? 11.026 -1.106 -14.025 1.00 93.06 101 ASN A O 1
ATOM 749 N N . THR A 1 102 ? 12.430 -0.626 -12.349 1.00 93.44 102 THR A N 1
ATOM 750 C CA . THR A 1 102 ? 12.744 -2.025 -12.064 1.00 93.44 102 THR A CA 1
ATOM 751 C C . THR A 1 102 ? 11.504 -2.726 -11.514 1.00 93.44 102 THR A C 1
ATOM 753 O O . THR A 1 102 ? 10.874 -2.255 -10.568 1.00 93.44 102 THR A O 1
ATOM 756 N N . VAL A 1 103 ? 11.172 -3.882 -12.089 1.00 94.44 103 VAL A N 1
ATOM 757 C CA . VAL A 1 103 ? 10.157 -4.803 -11.567 1.00 94.44 103 VAL A CA 1
ATOM 758 C C . VAL A 1 103 ? 10.874 -6.037 -11.051 1.00 94.44 103 VAL A C 1
ATOM 760 O O . VAL A 1 103 ? 11.642 -6.665 -11.781 1.00 94.44 103 VAL A O 1
ATOM 763 N N . ARG A 1 104 ? 10.625 -6.395 -9.792 1.00 95.50 104 ARG A N 1
ATOM 764 C CA . ARG A 1 104 ? 11.195 -7.591 -9.168 1.00 95.50 104 ARG A CA 1
ATOM 765 C C . ARG A 1 104 ? 10.120 -8.396 -8.457 1.00 95.50 104 ARG A C 1
ATOM 767 O O . ARG A 1 104 ? 9.087 -7.863 -8.054 1.00 95.50 104 ARG A O 1
ATOM 774 N N . VAL A 1 105 ? 10.378 -9.693 -8.295 1.00 96.44 105 VAL A N 1
ATOM 775 C CA . VAL A 1 105 ? 9.450 -10.615 -7.625 1.00 96.44 105 VAL A CA 1
ATOM 776 C C . VAL A 1 105 ? 9.153 -10.187 -6.185 1.00 96.44 105 VAL A C 1
ATOM 778 O O . VAL A 1 105 ? 8.002 -10.249 -5.768 1.00 96.44 105 VAL A O 1
ATOM 781 N N . ASP A 1 106 ? 10.146 -9.663 -5.465 1.00 96.56 106 ASP A N 1
ATOM 782 C CA . ASP A 1 106 ? 9.985 -9.157 -4.101 1.00 96.56 106 ASP A CA 1
ATOM 783 C C . ASP A 1 106 ? 9.097 -7.907 -4.044 1.00 96.56 106 ASP A C 1
ATOM 785 O O . ASP A 1 106 ? 8.267 -7.789 -3.145 1.00 96.56 106 ASP A O 1
ATOM 789 N N . PHE A 1 107 ? 9.185 -7.017 -5.039 1.00 95.75 107 PHE A N 1
ATOM 790 C CA . PHE A 1 107 ? 8.346 -5.812 -5.098 1.00 95.75 107 PHE A CA 1
ATOM 791 C C . PHE A 1 107 ? 6.873 -6.200 -5.235 1.00 95.75 107 PHE A C 1
ATOM 793 O O . PHE A 1 107 ? 6.015 -5.714 -4.497 1.00 95.75 107 PHE A O 1
ATOM 800 N N . ASN A 1 108 ? 6.596 -7.135 -6.148 1.00 96.75 108 ASN A N 1
ATOM 801 C CA . ASN A 1 108 ? 5.257 -7.670 -6.367 1.00 96.75 108 ASN A CA 1
ATOM 802 C C . ASN A 1 108 ? 4.746 -8.426 -5.137 1.00 96.75 108 ASN A C 1
ATOM 804 O O . ASN A 1 108 ? 3.588 -8.257 -4.767 1.00 96.75 108 ASN A O 1
ATOM 808 N N . GLN A 1 109 ? 5.591 -9.233 -4.486 1.00 97.38 109 GLN A N 1
ATOM 809 C CA . GLN A 1 109 ? 5.219 -9.961 -3.274 1.00 97.38 109 GLN A CA 1
ATOM 810 C C . GLN A 1 109 ? 4.757 -9.001 -2.173 1.00 97.38 109 GLN A C 1
ATOM 812 O O . GLN A 1 109 ? 3.640 -9.148 -1.678 1.00 97.38 109 GLN A O 1
ATOM 817 N N . HIS A 1 110 ? 5.573 -8.001 -1.832 1.00 97.69 110 HIS A N 1
ATOM 818 C CA . HIS A 1 110 ? 5.217 -7.038 -0.793 1.00 97.69 110 HIS A CA 1
ATOM 819 C C . HIS A 1 110 ? 3.963 -6.239 -1.161 1.00 97.69 110 HIS A C 1
ATOM 821 O O . HIS A 1 110 ? 3.054 -6.070 -0.348 1.00 97.69 110 HIS A O 1
ATOM 827 N N . ALA A 1 111 ? 3.871 -5.790 -2.416 1.00 97.44 111 ALA A N 1
ATOM 828 C CA . ALA A 1 111 ? 2.695 -5.088 -2.911 1.00 97.44 111 ALA A CA 1
ATOM 829 C C . ALA A 1 111 ? 1.417 -5.929 -2.766 1.00 97.44 111 ALA A C 1
ATOM 831 O O . ALA A 1 111 ? 0.415 -5.426 -2.264 1.00 97.44 111 ALA A O 1
ATOM 832 N N . MET A 1 112 ? 1.442 -7.209 -3.150 1.00 98.00 112 MET A N 1
ATOM 833 C CA . MET A 1 112 ? 0.280 -8.095 -3.027 1.00 98.00 112 MET A CA 1
ATOM 834 C C . MET A 1 112 ? -0.134 -8.308 -1.569 1.00 98.00 112 MET A C 1
ATOM 836 O O . MET A 1 112 ? -1.322 -8.223 -1.267 1.00 98.00 112 MET A O 1
ATOM 840 N N . ILE A 1 113 ? 0.815 -8.542 -0.655 1.00 98.31 113 ILE A N 1
ATOM 841 C CA . ILE A 1 113 ? 0.508 -8.736 0.772 1.00 98.31 113 ILE A CA 1
ATOM 842 C C . ILE A 1 113 ? -0.115 -7.462 1.361 1.00 98.31 113 ILE A C 1
ATOM 844 O O . ILE A 1 113 ? -1.139 -7.535 2.045 1.00 98.31 113 ILE A O 1
ATOM 848 N N . ALA A 1 114 ? 0.446 -6.292 1.048 1.00 98.25 114 ALA A N 1
ATOM 849 C CA . ALA A 1 114 ? -0.098 -5.006 1.470 1.00 98.25 114 ALA A CA 1
ATOM 850 C C . ALA A 1 114 ? -1.519 -4.763 0.926 1.00 98.25 114 ALA A C 1
ATOM 852 O O . ALA A 1 114 ? -2.409 -4.376 1.684 1.00 98.25 114 ALA A O 1
ATOM 853 N N . LEU A 1 115 ? -1.759 -5.043 -0.362 1.00 98.38 115 LEU A N 1
ATOM 854 C CA . LEU A 1 115 ? -3.078 -4.899 -0.988 1.00 98.38 115 LEU A CA 1
ATOM 855 C C . LEU A 1 115 ? -4.113 -5.869 -0.400 1.00 98.38 115 LEU A C 1
ATOM 857 O O . LEU A 1 115 ? -5.257 -5.471 -0.192 1.00 98.38 115 LEU A O 1
ATOM 861 N N . LEU A 1 116 ? -3.722 -7.103 -0.062 1.00 98.62 116 LEU A N 1
ATOM 862 C CA . LEU A 1 116 ? -4.582 -8.038 0.675 1.00 98.62 116 LEU A CA 1
ATOM 863 C C . LEU A 1 116 ? -4.933 -7.508 2.073 1.00 98.62 116 LEU A C 1
ATOM 865 O O . LEU A 1 116 ? -6.054 -7.702 2.534 1.00 98.62 116 LEU A O 1
ATOM 869 N N . GLY A 1 117 ? -4.005 -6.815 2.739 1.00 98.44 117 GLY A N 1
ATOM 870 C CA . GLY A 1 117 ? -4.289 -6.080 3.975 1.00 98.44 117 GLY A CA 1
ATOM 871 C C . GLY A 1 117 ? -5.332 -4.979 3.771 1.00 98.44 117 GLY A C 1
ATOM 872 O O . GLY A 1 117 ? -6.291 -4.889 4.532 1.00 98.44 117 GLY A O 1
ATOM 873 N N . GLY A 1 118 ? -5.201 -4.193 2.699 1.00 98.56 118 GLY A N 1
ATOM 874 C CA . GLY A 1 118 ? -6.200 -3.191 2.317 1.00 98.56 118 GLY A CA 1
ATOM 875 C C . GLY A 1 118 ? -7.577 -3.786 2.018 1.00 98.56 118 GLY A C 1
ATOM 876 O O . GLY A 1 118 ? -8.585 -3.213 2.426 1.00 98.56 118 GLY A O 1
ATOM 877 N N . LEU A 1 119 ? -7.633 -4.953 1.369 1.00 98.44 119 LEU A N 1
ATOM 878 C CA . LEU A 1 119 ? -8.890 -5.661 1.124 1.00 98.44 119 LEU A CA 1
ATOM 879 C C . LEU A 1 119 ? -9.578 -6.051 2.439 1.00 98.44 119 LEU A C 1
ATOM 881 O O . LEU A 1 119 ? -10.761 -5.771 2.596 1.00 98.44 119 LEU A O 1
ATOM 885 N N . ARG A 1 120 ? -8.833 -6.575 3.424 1.00 97.81 120 ARG A N 1
ATOM 886 C CA . ARG A 1 120 ? -9.389 -6.875 4.758 1.00 97.81 120 ARG A CA 1
ATOM 887 C C . ARG A 1 120 ? -9.967 -5.639 5.447 1.00 97.81 120 ARG A C 1
ATOM 889 O O . ARG A 1 120 ? -11.032 -5.733 6.050 1.00 97.81 120 ARG A O 1
ATOM 896 N N . VAL A 1 121 ? -9.306 -4.482 5.330 1.00 98.19 121 VAL A N 1
ATOM 897 C CA . VAL A 1 121 ? -9.832 -3.205 5.853 1.00 98.19 121 VAL A CA 1
ATOM 898 C C . VAL A 1 121 ? -11.172 -2.859 5.199 1.00 98.19 121 VAL A C 1
ATOM 900 O O . VAL A 1 121 ? -12.108 -2.457 5.890 1.00 98.19 121 VAL A O 1
ATOM 903 N N . LEU A 1 122 ? -11.278 -2.998 3.874 1.00 97.81 122 LEU A N 1
ATOM 904 C CA . LEU A 1 122 ? -12.517 -2.712 3.145 1.00 97.81 122 LEU A CA 1
ATOM 905 C C . LEU A 1 122 ? -13.635 -3.690 3.517 1.00 97.81 122 LEU A C 1
ATOM 907 O O . LEU A 1 122 ? -14.741 -3.241 3.811 1.00 97.81 122 LEU A O 1
ATOM 911 N N . ASP A 1 123 ? -13.338 -4.988 3.563 1.00 97.00 123 ASP A N 1
ATOM 912 C CA . ASP A 1 123 ? -14.303 -6.034 3.911 1.00 97.00 123 ASP A CA 1
ATOM 913 C C . ASP A 1 123 ? -14.832 -5.852 5.338 1.00 97.00 123 ASP A C 1
ATOM 915 O O . ASP A 1 123 ? -16.043 -5.878 5.559 1.00 97.00 123 ASP A O 1
ATOM 919 N N . HIS A 1 124 ? -13.945 -5.584 6.305 1.00 95.31 124 HIS A N 1
ATOM 920 C CA . HIS A 1 124 ? -14.338 -5.311 7.688 1.00 95.31 124 HIS A CA 1
ATOM 921 C C . HIS A 1 124 ? -15.248 -4.078 7.790 1.00 95.31 124 HIS A C 1
ATOM 923 O O . HIS A 1 124 ? -16.291 -4.121 8.442 1.00 95.31 124 HIS A O 1
ATOM 929 N N . ARG A 1 125 ? -14.897 -2.978 7.106 1.00 94.00 125 ARG A N 1
ATOM 930 C CA . ARG A 1 125 ? -15.720 -1.756 7.087 1.00 94.00 125 ARG A CA 1
ATOM 931 C C . ARG A 1 125 ? -17.076 -1.976 6.415 1.00 94.00 125 ARG A C 1
ATOM 933 O O . ARG A 1 125 ? -18.058 -1.403 6.874 1.00 94.00 125 ARG A O 1
ATOM 940 N N . ALA A 1 126 ? -17.137 -2.784 5.358 1.00 93.06 126 ALA A N 1
ATOM 941 C CA . ALA A 1 126 ? -18.377 -3.107 4.653 1.00 93.06 126 ALA A CA 1
ATOM 942 C C . ALA A 1 126 ? -19.300 -4.028 5.467 1.00 93.06 126 ALA A C 1
ATOM 944 O O . ALA A 1 126 ? -20.520 -3.915 5.366 1.00 93.06 126 ALA A O 1
ATOM 945 N N . ALA A 1 127 ? -18.731 -4.916 6.287 1.00 91.25 127 ALA A N 1
ATOM 946 C CA . ALA A 1 127 ? -19.485 -5.783 7.189 1.00 91.25 127 ALA A CA 1
ATOM 947 C C . ALA A 1 127 ? -20.094 -5.033 8.391 1.00 91.25 127 ALA A C 1
ATOM 949 O O . ALA A 1 127 ? -20.972 -5.574 9.065 1.00 91.25 127 ALA A O 1
ATOM 950 N N . ARG A 1 128 ? -19.655 -3.797 8.667 1.00 81.19 128 ARG A N 1
ATOM 951 C CA . ARG A 1 128 ? -20.184 -2.986 9.769 1.00 81.19 128 ARG A CA 1
ATOM 952 C C . ARG A 1 128 ? -21.574 -2.440 9.412 1.00 81.19 128 ARG A C 1
ATOM 954 O O . ARG A 1 128 ? -21.727 -1.823 8.355 1.00 81.19 128 ARG A O 1
ATOM 961 N N . PRO A 1 129 ? -22.595 -2.616 10.268 1.00 72.69 129 PRO A N 1
ATOM 962 C CA . PRO A 1 129 ? -23.929 -2.108 9.982 1.00 72.69 129 PRO A CA 1
ATOM 963 C C . PRO A 1 129 ? -23.930 -0.567 9.885 1.00 72.69 129 PRO A C 1
ATOM 965 O O . PRO A 1 129 ? -23.348 0.114 10.737 1.00 72.69 129 PRO A O 1
ATOM 968 N N . PRO A 1 130 ? -24.587 0.021 8.866 1.00 55.22 130 PRO A N 1
ATOM 969 C CA . PRO A 1 130 ? -24.686 1.469 8.736 1.00 55.22 130 PRO A CA 1
ATOM 970 C C . PRO A 1 130 ? -25.511 2.041 9.897 1.00 55.22 130 PRO A C 1
ATOM 972 O O . PRO A 1 130 ? -26.698 1.751 10.022 1.00 55.22 130 PRO A O 1
ATOM 975 N N . GLY A 1 131 ? -24.880 2.858 10.745 1.00 57.78 131 GLY A N 1
ATOM 976 C CA . GLY A 1 131 ? -25.537 3.527 11.877 1.00 57.78 131 GLY A CA 1
ATOM 977 C C . GLY A 1 131 ? -24.935 3.223 13.248 1.00 57.78 131 GLY A C 1
ATOM 978 O O . GLY A 1 131 ? -25.246 3.930 14.203 1.00 57.78 131 GLY A O 1
ATOM 979 N N . GLU A 1 132 ? -24.012 2.266 13.352 1.00 54.41 132 GLU A N 1
ATOM 980 C CA . GLU A 1 132 ? -23.226 2.029 14.569 1.00 54.41 132 GLU A CA 1
ATOM 981 C C . GLU A 1 132 ? -22.067 3.043 14.660 1.00 54.41 132 GLU A C 1
ATOM 983 O O . GLU A 1 132 ? -20.885 2.715 14.715 1.00 54.41 132 GLU A O 1
ATOM 988 N N . ALA A 1 133 ? -22.410 4.333 14.604 1.00 52.94 133 ALA A N 1
ATOM 989 C CA . ALA A 1 133 ? -21.553 5.388 15.121 1.00 52.94 133 ALA A CA 1
ATOM 990 C C . ALA A 1 133 ? -21.676 5.337 16.650 1.00 52.94 133 ALA A C 1
ATOM 992 O O . ALA A 1 133 ? -22.431 6.089 17.264 1.00 52.94 133 ALA A O 1
ATOM 993 N N . THR A 1 134 ? -21.010 4.359 17.257 1.00 54.47 134 THR A N 1
ATOM 994 C CA . THR A 1 134 ? -21.094 4.074 18.684 1.00 54.47 134 THR A CA 1
ATOM 995 C C . THR A 1 134 ? -20.344 5.128 19.479 1.00 54.47 134 THR A C 1
ATOM 997 O O . THR A 1 134 ? -19.169 5.422 19.259 1.00 54.47 134 THR A O 1
ATOM 1000 N N . SER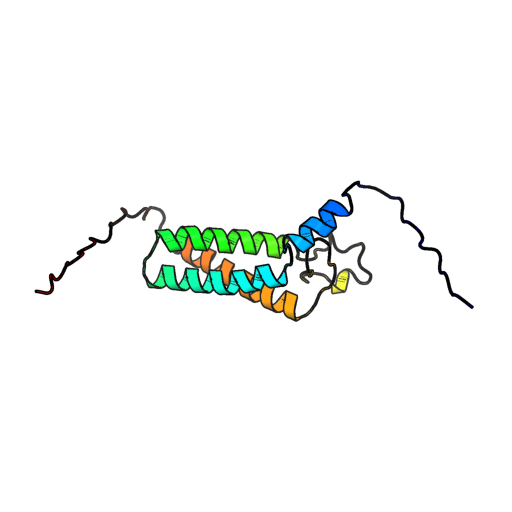 A 1 135 ? -21.088 5.723 20.410 1.00 53.66 135 SER A N 1
ATOM 1001 C CA . SER A 1 135 ? -20.624 6.549 21.514 1.00 53.66 135 SER A CA 1
ATOM 1002 C C . SER A 1 135 ? -19.239 6.126 21.987 1.00 53.66 135 SER A C 1
ATOM 1004 O O . SER A 1 135 ? -19.046 4.982 22.404 1.00 53.66 135 SER A O 1
ATOM 1006 N N . ALA A 1 136 ? -18.298 7.071 21.952 1.00 49.00 136 ALA A N 1
ATOM 1007 C CA . ALA A 1 136 ? -17.006 6.946 22.597 1.00 49.00 136 ALA A CA 1
ATOM 1008 C C . ALA A 1 136 ? -17.227 6.558 24.064 1.00 49.00 136 ALA A C 1
ATOM 1010 O O . ALA A 1 136 ? -17.513 7.402 24.911 1.00 49.00 136 ALA A O 1
ATOM 1011 N N . THR A 1 137 ? -17.134 5.263 24.356 1.00 49.09 137 THR A N 1
ATOM 1012 C CA . THR A 1 137 ? -17.076 4.790 25.730 1.00 49.09 137 THR A CA 1
ATOM 1013 C C . THR A 1 137 ? -15.640 5.034 26.143 1.00 49.09 137 THR A C 1
ATOM 1015 O O . THR A 1 137 ? -14.745 4.244 25.854 1.00 49.09 137 THR A O 1
ATOM 1018 N N . THR A 1 138 ? -15.404 6.219 26.700 1.00 46.59 138 THR A N 1
ATOM 1019 C CA . THR A 1 138 ? -14.149 6.575 27.353 1.00 46.59 138 THR A CA 1
ATOM 1020 C C . THR A 1 138 ? -13.776 5.428 28.294 1.00 46.59 138 THR A C 1
ATOM 1022 O O . THR A 1 138 ? -14.584 5.100 29.168 1.00 46.59 138 THR A O 1
ATOM 1025 N N . PRO A 1 139 ? -12.602 4.788 28.145 1.00 49.25 139 PRO A N 1
ATOM 1026 C CA . PRO A 1 139 ? -12.143 3.848 29.150 1.00 49.25 139 PRO A CA 1
ATOM 1027 C C . PRO A 1 139 ? -11.995 4.639 30.447 1.00 49.25 139 PRO A C 1
ATOM 1029 O O . PRO A 1 139 ? -11.287 5.645 30.481 1.00 49.25 139 PRO A O 1
ATOM 1032 N N . ALA A 1 140 ? -12.701 4.225 31.496 1.00 51.59 140 ALA A N 1
ATOM 1033 C CA . ALA A 1 140 ? -12.491 4.766 32.825 1.00 51.59 140 ALA A CA 1
ATOM 1034 C C . ALA A 1 140 ? -11.045 4.448 33.235 1.00 51.59 140 ALA A C 1
ATOM 1036 O O . ALA A 1 140 ? -10.725 3.314 33.588 1.00 51.59 140 ALA A O 1
ATOM 1037 N N . GLU A 1 141 ? -10.159 5.439 33.144 1.00 48.59 141 GLU A N 1
ATOM 1038 C CA . GLU A 1 141 ? -8.822 5.371 33.723 1.00 48.59 141 GLU A CA 1
ATOM 1039 C C . GLU A 1 141 ? -8.961 5.319 35.247 1.00 48.59 141 GLU A C 1
ATOM 1041 O O . GLU A 1 141 ? -8.964 6.333 35.942 1.00 48.59 141 GLU A O 1
ATOM 1046 N N . THR A 1 142 ? -9.082 4.117 35.807 1.00 52.12 142 THR A N 1
ATOM 1047 C CA . THR A 1 142 ? -8.835 3.902 37.232 1.00 52.12 142 THR A CA 1
ATOM 1048 C C . THR A 1 142 ? -7.328 3.859 37.456 1.00 52.12 142 THR A C 1
ATOM 1050 O O . THR A 1 142 ? -6.732 2.789 37.592 1.00 52.12 142 THR A O 1
ATOM 1053 N N . HIS A 1 143 ? -6.692 5.031 37.496 1.00 49.53 143 HIS A N 1
ATOM 1054 C CA . HIS A 1 143 ? -5.354 5.169 38.062 1.00 49.53 143 HIS A CA 1
ATOM 1055 C C . HIS A 1 143 ? -5.441 5.005 39.585 1.00 49.53 143 HIS A C 1
ATOM 1057 O O . HIS A 1 143 ? -5.637 5.954 40.337 1.00 49.53 143 HIS A O 1
ATOM 1063 N N . SER A 1 144 ? -5.312 3.759 40.043 1.00 57.06 144 SER A N 1
ATOM 1064 C CA . SER A 1 144 ? -5.063 3.443 41.448 1.00 57.06 144 SER A CA 1
ATOM 1065 C C . SER A 1 144 ? -3.607 3.786 41.770 1.00 57.06 144 SER A C 1
ATOM 1067 O O . SER A 1 144 ? -2.693 2.998 41.524 1.00 57.06 144 SER A O 1
ATOM 1069 N N . THR A 1 145 ? -3.376 4.988 42.295 1.00 58.19 145 THR A N 1
ATOM 1070 C CA . THR A 1 145 ? -2.112 5.353 42.939 1.00 58.19 145 THR A CA 1
ATOM 1071 C C . THR A 1 145 ? -2.003 4.589 44.254 1.00 58.19 145 THR A C 1
ATOM 1073 O O . THR A 1 145 ? -2.538 5.005 45.281 1.00 58.19 145 THR A O 1
ATOM 1076 N N . LYS A 1 146 ? -1.320 3.441 44.234 1.00 61.31 146 LYS A N 1
ATOM 1077 C CA . LYS A 1 146 ? -0.838 2.817 45.467 1.00 61.31 146 LYS A CA 1
ATOM 1078 C C . LYS A 1 146 ? 0.321 3.658 45.997 1.00 61.31 146 LYS A C 1
ATOM 1080 O O . LYS A 1 146 ? 1.423 3.609 45.458 1.00 61.31 146 LYS A O 1
ATOM 1085 N N . HIS A 1 147 ? 0.034 4.449 47.026 1.00 57.22 147 HIS A N 1
ATOM 1086 C CA . HIS A 1 147 ? 1.044 5.024 47.903 1.00 57.22 147 HIS A CA 1
ATOM 1087 C C . HIS A 1 147 ? 1.823 3.876 48.558 1.00 57.22 147 HIS A C 1
ATOM 1089 O O . HIS A 1 147 ? 1.229 3.016 49.205 1.00 57.22 147 HIS A O 1
ATOM 1095 N N . PHE A 1 148 ? 3.133 3.843 48.330 1.00 58.81 148 PHE A N 1
ATOM 1096 C CA . PHE A 1 148 ? 4.070 3.094 49.158 1.00 58.81 148 PHE A CA 1
ATOM 1097 C C . PHE A 1 148 ? 4.536 4.042 50.266 1.00 58.81 148 PHE A C 1
ATOM 1099 O O . PHE A 1 148 ? 5.110 5.090 49.963 1.00 58.81 148 PHE A O 1
ATOM 1106 N N . GLU A 1 149 ? 4.216 3.688 51.510 1.00 62.97 149 GLU A N 1
ATOM 1107 C CA . GLU A 1 149 ? 4.899 4.163 52.722 1.00 62.97 149 GLU A CA 1
ATOM 1108 C C . GLU A 1 149 ? 6.139 3.304 52.993 1.00 62.97 149 GLU A C 1
ATOM 1110 O O . GLU A 1 149 ? 6.096 2.089 52.672 1.00 62.97 149 GLU A O 1
#

Sequence (149 aa):
MTNSRPRIGMLGAGFISDYHLSGLQQAGAETTPAASRTEATAAAYDLAVALGDEKRERVIGDAVLMACRFIMNNQYRSEISYFLPAPDKAAGGVRGGPVDNTVRVDFNQHAMIALLGGLRVLDHRAARPPGEATSATTPAETHSTKHFE

Foldseek 3Di:
DDDDDDDDPPPDDDPPDPCNVVVCVVVVQWLLVLLQVLLVLLVQLVVCVVVVVVVSNVVSLVSLLVSLVSQVVQQQDPVRQVPPPCSVVSHRFGARGPPGRDGDPSSSVSSVSSVVSNVVSVVVVVPDDPPPPDDPPPPPPPPPPDDDD

pLDDT: mean 80.52, std 22.16, range [34.56, 98.62]